Protein AF-W4J0N1-F1 (afdb_monomer)

Organism: Plasmodium falciparum (isolate Palo Alto / Uganda) (NCBI:txid57270)

Radius of gyration: 13.06 Å; Cα contacts (8 Å, |Δi|>4): 189; chains: 1; bounding box: 32×31×33 Å

Structure (mmCIF, N/CA/C/O backbone):
data_AF-W4J0N1-F1
#
_entry.id   AF-W4J0N1-F1
#
loop_
_atom_site.group_PDB
_atom_site.id
_atom_site.type_symbol
_atom_site.label_atom_id
_atom_site.label_alt_id
_atom_site.label_comp_id
_atom_site.label_asym_id
_atom_site.label_entity_id
_atom_site.label_seq_id
_atom_site.pdbx_PDB_ins_code
_atom_site.Cartn_x
_atom_site.Cartn_y
_atom_site.Cartn_z
_atom_site.occupancy
_atom_site.B_iso_or_equiv
_atom_site.auth_seq_id
_atom_site.auth_comp_id
_atom_site.auth_asym_id
_atom_site.auth_atom_id
_atom_site.pdbx_PDB_model_num
ATOM 1 N N . MET A 1 1 ? -18.974 -7.691 9.107 1.00 61.28 1 MET A N 1
ATOM 2 C CA . MET A 1 1 ? -18.093 -6.842 9.941 1.00 61.28 1 MET A CA 1
ATOM 3 C C . MET A 1 1 ? -18.042 -5.465 9.297 1.00 61.28 1 MET A C 1
ATOM 5 O O . MET A 1 1 ? -17.821 -5.406 8.094 1.00 61.28 1 MET A O 1
ATOM 9 N N . GLN A 1 2 ? -18.332 -4.398 10.039 1.00 73.94 2 GLN A N 1
ATOM 10 C CA . GLN A 1 2 ? -18.376 -3.033 9.506 1.00 73.94 2 GLN A CA 1
ATOM 11 C C . GLN A 1 2 ? -17.024 -2.355 9.762 1.00 73.94 2 GLN A C 1
ATOM 13 O O . GLN A 1 2 ? -16.573 -2.305 10.903 1.00 73.94 2 GLN A O 1
ATOM 18 N N . TYR A 1 3 ? -16.354 -1.884 8.709 1.00 83.06 3 TYR A N 1
ATOM 19 C CA . TYR A 1 3 ? -15.111 -1.117 8.840 1.00 83.06 3 TYR A CA 1
ATOM 20 C C . TYR A 1 3 ? -15.427 0.310 9.310 1.00 83.06 3 TYR A C 1
ATOM 22 O O . TYR A 1 3 ? -16.443 0.881 8.906 1.00 83.06 3 TYR A O 1
ATOM 30 N N . LYS A 1 4 ? -14.566 0.894 10.153 1.00 90.44 4 LYS A N 1
ATOM 31 C CA . LYS A 1 4 ? -14.700 2.292 10.586 1.00 90.44 4 LYS A CA 1
ATOM 32 C C . LYS A 1 4 ? -14.095 3.211 9.520 1.00 90.44 4 LYS A C 1
ATOM 34 O O . LYS A 1 4 ? -13.077 2.891 8.909 1.00 90.44 4 LYS A O 1
ATOM 39 N N . LYS A 1 5 ? -14.734 4.357 9.275 1.00 90.88 5 LYS A N 1
ATOM 40 C CA . LYS A 1 5 ? -14.235 5.355 8.321 1.00 90.88 5 LYS A CA 1
ATOM 41 C C . LYS A 1 5 ? -12.949 5.971 8.870 1.00 90.88 5 LYS A C 1
ATOM 43 O O . LYS A 1 5 ? -12.961 6.551 9.948 1.00 90.88 5 LYS A O 1
ATOM 48 N N . PHE A 1 6 ? -11.872 5.888 8.099 1.00 91.94 6 PHE A N 1
ATOM 49 C CA . PHE A 1 6 ? -10.565 6.426 8.457 1.00 91.94 6 PHE A CA 1
ATOM 50 C C . PHE A 1 6 ? -9.977 7.211 7.283 1.00 91.94 6 PHE A C 1
ATOM 52 O O . PHE A 1 6 ? -10.148 6.820 6.129 1.00 91.94 6 PHE A O 1
ATOM 59 N N . LYS A 1 7 ? -9.295 8.323 7.575 1.00 93.12 7 LYS A N 1
ATOM 60 C CA . LYS A 1 7 ? -8.562 9.130 6.593 1.00 93.12 7 LYS A CA 1
ATOM 61 C C . LYS A 1 7 ? -7.158 9.383 7.124 1.00 93.12 7 LYS A C 1
ATOM 63 O O . LYS A 1 7 ? -7.002 9.836 8.251 1.00 93.12 7 LYS A O 1
ATOM 68 N N . VAL A 1 8 ? -6.163 9.151 6.279 1.00 94.62 8 VAL A N 1
ATOM 69 C CA . VAL A 1 8 ? -4.752 9.402 6.576 1.00 94.62 8 VAL A CA 1
ATOM 70 C C . VAL A 1 8 ? -4.068 9.976 5.343 1.00 94.62 8 VAL A C 1
ATOM 72 O O . VAL A 1 8 ? -4.471 9.686 4.216 1.00 94.62 8 VAL A O 1
ATOM 75 N N . ASN A 1 9 ? -3.054 10.812 5.558 1.00 95.75 9 ASN A N 1
ATOM 76 C CA . ASN A 1 9 ? -2.157 11.267 4.506 1.00 95.75 9 ASN A CA 1
ATOM 77 C C . ASN A 1 9 ? -0.867 10.439 4.567 1.00 95.75 9 ASN A C 1
ATOM 79 O O . ASN A 1 9 ? -0.217 10.395 5.608 1.00 95.75 9 ASN A O 1
ATOM 83 N N . VAL A 1 10 ? -0.508 9.792 3.459 1.00 96.00 10 VAL A N 1
ATOM 84 C CA . VAL A 1 10 ? 0.733 9.008 3.326 1.00 96.00 10 VAL A CA 1
ATOM 85 C C . VAL A 1 10 ? 1.919 9.843 2.817 1.00 96.00 10 VAL A C 1
ATOM 87 O O . VAL A 1 10 ? 2.981 9.299 2.521 1.00 96.00 10 VAL A O 1
ATOM 90 N N . ASN A 1 11 ? 1.745 11.166 2.720 1.00 94.56 11 ASN A N 1
ATOM 91 C CA . ASN A 1 11 ? 2.744 12.169 2.335 1.00 94.56 11 ASN A CA 1
ATOM 92 C C . ASN A 1 11 ? 3.469 11.855 1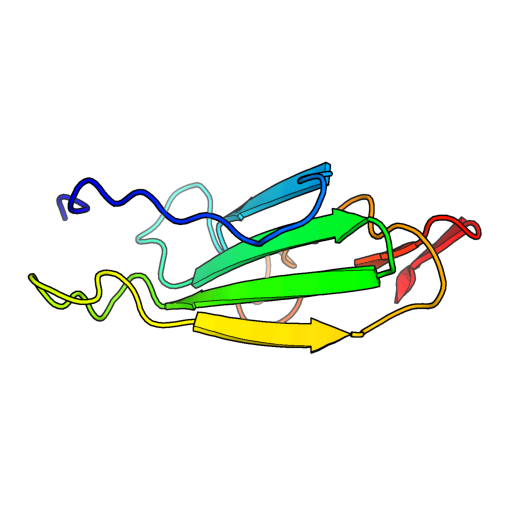.016 1.00 94.56 11 ASN A C 1
ATOM 94 O O . ASN A 1 11 ? 4.642 12.178 0.859 1.00 94.56 11 ASN A O 1
ATOM 98 N N . ASN A 1 12 ? 2.779 11.195 0.082 1.00 96.25 12 ASN A N 1
ATOM 99 C CA . ASN A 1 12 ? 3.279 10.892 -1.255 1.00 96.25 12 ASN A CA 1
ATOM 100 C C . ASN A 1 12 ? 2.110 10.595 -2.215 1.00 96.25 12 ASN A C 1
ATOM 102 O O . ASN A 1 12 ? 0.978 10.380 -1.772 1.00 96.25 12 ASN A O 1
ATOM 106 N N . GLY A 1 13 ? 2.373 10.570 -3.522 1.00 98.00 13 GLY A N 1
ATOM 107 C CA . GLY A 1 13 ? 1.389 10.201 -4.537 1.00 98.00 13 GLY A CA 1
ATOM 108 C C . GLY A 1 13 ? 1.005 8.727 -4.426 1.00 98.00 13 GLY A C 1
ATOM 109 O O . GLY A 1 13 ? 1.855 7.858 -4.603 1.00 98.00 13 GLY A O 1
ATOM 110 N N . VAL A 1 14 ? -0.266 8.447 -4.128 1.00 98.31 14 VAL A N 1
ATOM 111 C CA . VAL A 1 14 ? -0.821 7.084 -4.097 1.00 98.31 14 VAL A CA 1
ATOM 112 C C . VAL A 1 14 ? -0.959 6.561 -5.523 1.00 98.31 14 VAL A C 1
ATOM 114 O O . VAL A 1 14 ? -1.590 7.209 -6.356 1.00 98.31 14 VAL A O 1
ATOM 117 N N . CYS A 1 15 ? -0.401 5.384 -5.789 1.00 98.06 15 CYS A N 1
ATOM 118 C CA . CYS A 1 15 ? -0.444 4.736 -7.098 1.00 98.06 15 CYS A CA 1
ATOM 119 C C . CYS A 1 15 ? -1.521 3.651 -7.158 1.00 98.06 15 CYS A C 1
ATOM 121 O O . CYS A 1 15 ? -2.299 3.610 -8.108 1.00 98.06 15 CYS A O 1
ATOM 123 N N . ALA A 1 16 ? -1.603 2.801 -6.132 1.00 98.06 16 ALA A N 1
ATOM 124 C CA . ALA A 1 16 ? -2.614 1.754 -6.040 1.00 98.06 16 ALA A CA 1
ATOM 125 C C . ALA A 1 16 ? -2.947 1.407 -4.587 1.00 98.06 16 ALA A C 1
ATOM 127 O O . ALA A 1 16 ? -2.162 1.638 -3.667 1.00 98.06 16 ALA A O 1
ATOM 128 N N . VAL A 1 17 ? -4.129 0.817 -4.397 1.00 97.25 17 VAL A N 1
ATOM 129 C CA . VAL A 1 17 ? -4.599 0.303 -3.111 1.00 97.25 17 VAL A CA 1
ATOM 130 C C . VAL A 1 17 ? -5.154 -1.102 -3.313 1.00 97.25 17 VAL A C 1
ATOM 132 O O . VAL A 1 17 ? -6.062 -1.308 -4.120 1.00 97.25 17 VAL A O 1
ATOM 135 N N . ASN A 1 18 ? -4.631 -2.073 -2.569 1.00 96.81 18 ASN A N 1
ATOM 136 C CA . ASN A 1 18 ? -5.002 -3.477 -2.687 1.00 96.81 18 ASN A CA 1
ATOM 137 C C . ASN A 1 18 ? -5.416 -4.044 -1.326 1.00 96.81 18 ASN A C 1
ATOM 139 O O . ASN A 1 18 ? -4.695 -3.9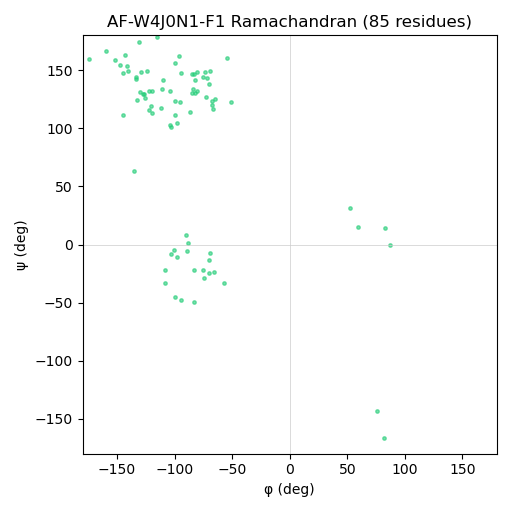21 -0.340 1.00 96.81 18 ASN A O 1
ATOM 143 N N . TYR A 1 19 ? -6.581 -4.690 -1.274 1.00 95.62 19 TYR A N 1
ATOM 144 C CA . TYR A 1 19 ? -6.977 -5.505 -0.127 1.00 95.62 19 TYR A CA 1
ATOM 145 C C . TYR A 1 19 ? -6.401 -6.909 -0.251 1.00 95.62 19 TYR A C 1
ATOM 147 O O . TYR A 1 19 ? -6.345 -7.460 -1.351 1.00 95.62 19 TYR A O 1
ATOM 155 N N . ASP A 1 20 ? -6.070 -7.511 0.888 1.00 95.19 20 ASP A N 1
ATOM 156 C CA . ASP A 1 20 ? -5.498 -8.855 0.917 1.00 95.19 20 ASP A CA 1
ATOM 157 C C . ASP A 1 20 ? -6.446 -9.957 0.436 1.00 95.19 20 ASP A C 1
ATOM 159 O O . ASP A 1 20 ? -5.997 -10.996 -0.042 1.00 95.19 20 ASP A O 1
ATOM 163 N N . ARG A 1 21 ? -7.762 -9.722 0.513 1.00 91.00 21 ARG A N 1
ATOM 164 C CA . ARG A 1 21 ? -8.795 -10.559 -0.107 1.00 91.00 21 ARG A CA 1
ATOM 165 C C . ARG A 1 21 ? -9.969 -9.725 -0.613 1.00 91.00 21 ARG A C 1
ATOM 167 O O . ARG A 1 21 ? -10.348 -8.718 -0.013 1.00 91.00 21 ARG A O 1
ATOM 174 N N . LYS A 1 22 ? -10.592 -10.179 -1.702 1.00 82.88 22 LYS A N 1
ATOM 175 C CA . LYS A 1 22 ? -11.780 -9.532 -2.281 1.00 82.88 22 LYS A CA 1
ATOM 176 C C . LYS A 1 22 ? -13.06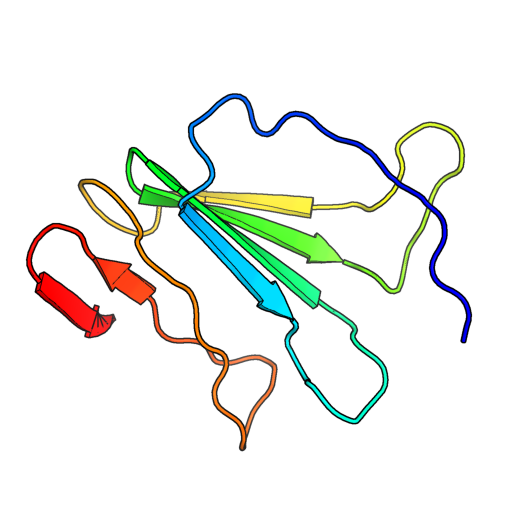3 -9.968 -1.571 1.00 82.88 22 LYS A C 1
ATOM 178 O O . LYS A 1 22 ? -13.796 -9.109 -1.074 1.00 82.88 22 LYS A O 1
ATOM 183 N N . ASP A 1 23 ? -13.240 -11.280 -1.415 1.00 85.00 23 ASP A 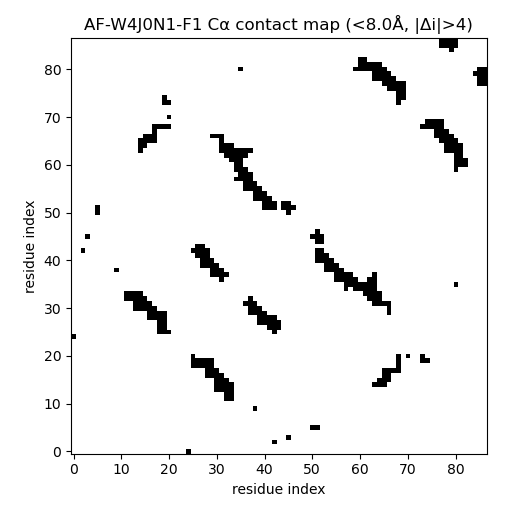N 1
ATOM 184 C CA . ASP A 1 23 ? -14.548 -11.885 -1.108 1.00 85.00 23 ASP A CA 1
ATOM 185 C C . ASP A 1 23 ? -14.725 -12.318 0.354 1.00 85.00 23 ASP A C 1
ATOM 187 O O . ASP A 1 23 ? -15.822 -12.661 0.782 1.00 85.00 23 ASP A O 1
ATOM 191 N N . THR A 1 24 ? -13.659 -12.279 1.156 1.00 85.56 24 THR A N 1
ATOM 192 C CA . THR A 1 24 ? -13.724 -12.591 2.591 1.00 85.56 24 THR A CA 1
ATOM 193 C C . THR A 1 24 ? -13.388 -11.369 3.439 1.00 85.56 24 THR A C 1
ATOM 195 O O . THR A 1 24 ? -13.039 -10.301 2.927 1.00 85.56 24 THR A O 1
ATOM 198 N N . LYS A 1 25 ? -13.449 -11.529 4.767 1.00 88.31 25 LYS A N 1
ATOM 199 C CA . LYS A 1 25 ? -12.967 -10.519 5.713 1.00 88.31 25 LYS A CA 1
ATOM 200 C C . LYS A 1 25 ? -11.533 -10.092 5.353 1.00 88.31 25 LYS A C 1
ATOM 202 O O . LYS A 1 25 ? -10.629 -10.928 5.278 1.00 88.31 25 LYS A O 1
ATOM 207 N N . LYS A 1 26 ? -11.359 -8.790 5.127 1.00 89.25 26 LYS A N 1
ATOM 208 C CA . LYS A 1 26 ? -10.076 -8.140 4.830 1.00 89.25 26 LYS A CA 1
ATOM 209 C C . LYS A 1 26 ? -9.345 -7.883 6.140 1.00 89.25 26 LYS A C 1
ATOM 211 O O . LYS A 1 26 ? -9.959 -7.321 7.049 1.00 89.25 26 LYS A O 1
ATOM 216 N N . ASN A 1 27 ? -8.076 -8.273 6.199 1.00 92.88 27 ASN A N 1
ATOM 217 C CA . ASN A 1 27 ? -7.214 -8.058 7.368 1.00 92.88 27 ASN A CA 1
ATOM 218 C C . ASN A 1 27 ? -6.163 -6.995 7.068 1.00 92.88 27 ASN A C 1
ATOM 220 O O . ASN A 1 27 ? -5.778 -6.250 7.961 1.00 92.88 27 ASN A O 1
ATOM 224 N N . LYS A 1 28 ? -5.706 -6.916 5.813 1.00 95.25 28 LYS A N 1
ATOM 225 C CA . LYS A 1 28 ? -4.682 -5.964 5.392 1.00 95.25 28 LYS A CA 1
ATOM 226 C C . LYS A 1 28 ? -5.120 -5.182 4.165 1.00 95.25 28 LYS A C 1
ATOM 228 O O . LYS A 1 28 ? -5.836 -5.697 3.300 1.00 95.25 28 LYS A O 1
ATOM 233 N N . LEU A 1 29 ? -4.649 -3.948 4.095 1.00 96.44 29 LEU A N 1
ATOM 234 C CA . LEU A 1 29 ? -4.680 -3.119 2.898 1.00 96.44 29 LEU A CA 1
ATOM 235 C C . LEU A 1 29 ? -3.270 -2.602 2.652 1.00 96.44 29 LEU A C 1
ATOM 237 O O . LEU A 1 29 ? -2.658 -2.061 3.568 1.00 96.44 29 LEU A O 1
ATOM 241 N N . ILE A 1 30 ? -2.772 -2.757 1.429 1.00 98.06 30 ILE A N 1
ATOM 242 C CA . ILE A 1 30 ? -1.507 -2.156 1.008 1.00 98.06 30 ILE A CA 1
ATOM 243 C C . ILE A 1 30 ? -1.812 -0.958 0.121 1.00 98.06 30 ILE A C 1
ATOM 245 O O . ILE A 1 30 ? -2.639 -1.039 -0.785 1.00 98.06 30 ILE A O 1
ATOM 249 N N . CYS A 1 31 ? -1.156 0.158 0.411 1.00 98.12 31 CYS A N 1
ATOM 250 C CA . CYS A 1 31 ? -1.136 1.357 -0.411 1.00 98.12 31 CYS A CA 1
ATOM 251 C C . CYS A 1 31 ? 0.276 1.520 -0.973 1.00 98.12 31 CYS A C 1
ATOM 253 O O . CYS A 1 31 ? 1.219 1.673 -0.197 1.00 98.12 31 CYS A O 1
ATOM 255 N N . SER A 1 32 ? 0.428 1.465 -2.295 1.00 98.25 32 SER A N 1
ATOM 256 C CA . SER A 1 32 ? 1.702 1.729 -2.964 1.00 98.25 32 SER A CA 1
ATOM 257 C C . SER A 1 32 ? 1.788 3.187 -3.398 1.00 98.25 32 SER A C 1
ATOM 259 O O . SER A 1 32 ? 0.773 3.810 -3.731 1.00 98.25 32 SER A O 1
ATOM 261 N N . THR A 1 33 ? 2.997 3.747 -3.393 1.00 98.38 33 THR A N 1
ATOM 262 C CA . THR A 1 33 ? 3.214 5.154 -3.739 1.00 98.38 33 THR A CA 1
ATOM 263 C C . THR A 1 33 ? 4.330 5.350 -4.760 1.00 98.38 33 THR A C 1
ATOM 265 O O . THR A 1 33 ? 5.094 4.435 -5.093 1.00 98.38 33 THR A O 1
ATOM 268 N N . LEU A 1 34 ? 4.484 6.600 -5.201 1.00 97.44 34 LEU A N 1
ATOM 269 C CA . LEU A 1 34 ? 5.724 7.070 -5.815 1.00 97.44 34 LEU A CA 1
ATOM 270 C C . LEU A 1 34 ? 6.920 6.799 -4.878 1.00 97.44 34 LEU A C 1
ATOM 272 O O . LEU A 1 34 ? 6.765 6.586 -3.669 1.00 97.44 34 LEU A O 1
ATOM 276 N N . GLU A 1 35 ? 8.123 6.789 -5.449 1.00 95.88 35 GLU A N 1
ATOM 277 C CA . GLU A 1 35 ? 9.394 6.567 -4.732 1.00 95.88 35 GLU A CA 1
ATOM 278 C C . GLU A 1 35 ? 9.516 5.223 -3.989 1.00 95.88 35 GLU A C 1
ATOM 280 O O . GLU A 1 35 ? 10.402 5.051 -3.147 1.00 95.88 35 GLU A O 1
ATOM 285 N N . GLY A 1 36 ? 8.640 4.269 -4.304 1.00 95.94 36 GLY A N 1
ATOM 286 C CA . GLY A 1 36 ? 8.839 2.859 -3.977 1.00 95.94 36 GLY A CA 1
ATOM 287 C C . GLY A 1 36 ? 8.437 2.507 -2.557 1.00 95.94 36 GLY A C 1
ATOM 288 O O . GLY A 1 36 ? 8.805 1.442 -2.061 1.00 95.94 36 GLY A O 1
ATOM 289 N N . ASN A 1 37 ? 7.697 3.400 -1.895 1.00 97.31 37 ASN A N 1
ATOM 290 C CA . ASN A 1 37 ? 7.146 3.127 -0.579 1.00 97.31 37 ASN A CA 1
ATOM 291 C C . ASN A 1 37 ? 5.838 2.339 -0.698 1.00 97.31 37 ASN A C 1
ATOM 293 O O . ASN A 1 37 ? 5.030 2.556 -1.607 1.00 97.31 37 ASN A O 1
ATOM 297 N N . ILE A 1 38 ? 5.614 1.474 0.283 1.00 97.81 38 ILE A N 1
ATOM 298 C CA . ILE A 1 38 ? 4.329 0.845 0.555 1.00 97.81 38 ILE A CA 1
ATOM 299 C C . ILE A 1 38 ? 3.916 1.117 1.999 1.00 97.81 38 ILE A C 1
ATOM 301 O O . ILE A 1 38 ? 4.757 1.253 2.887 1.00 97.81 38 ILE A O 1
ATOM 305 N N . TYR A 1 39 ? 2.610 1.188 2.224 1.00 98.00 39 TYR A N 1
ATOM 306 C CA . TYR A 1 39 ? 2.000 1.290 3.544 1.00 98.00 39 TYR A CA 1
ATOM 307 C C . TYR A 1 39 ? 1.083 0.092 3.751 1.00 98.00 39 TYR A C 1
ATOM 309 O O . TYR A 1 39 ? 0.123 -0.070 2.996 1.00 98.00 39 TYR A O 1
ATOM 317 N N . ILE A 1 40 ? 1.364 -0.734 4.758 1.00 97.44 40 ILE A N 1
ATOM 318 C CA . ILE A 1 40 ? 0.580 -1.936 5.065 1.00 97.44 40 ILE A CA 1
ATOM 319 C C . ILE A 1 40 ? -0.290 -1.650 6.285 1.00 97.44 40 ILE A C 1
ATOM 321 O O . ILE A 1 40 ? 0.189 -1.652 7.416 1.00 97.44 40 ILE A O 1
ATOM 325 N N . PHE A 1 41 ? -1.575 -1.401 6.057 1.00 97.00 41 PHE A N 1
ATOM 326 C CA . PHE A 1 41 ? -2.557 -1.131 7.103 1.00 97.00 41 PHE A CA 1
ATOM 327 C C . PHE A 1 41 ? -3.119 -2.431 7.672 1.00 97.00 41 PHE A C 1
ATOM 329 O O . PHE A 1 41 ? -3.599 -3.280 6.918 1.00 97.00 41 PHE A O 1
ATOM 336 N N . ASN A 1 42 ? -3.133 -2.552 8.999 1.00 95.62 42 ASN A N 1
ATOM 337 C CA . ASN A 1 42 ? -3.852 -3.603 9.711 1.00 95.62 42 ASN A CA 1
ATOM 338 C C . ASN A 1 42 ? -5.305 -3.162 9.944 1.00 95.62 42 ASN A C 1
ATOM 340 O O . ASN A 1 42 ? -5.572 -2.227 10.694 1.00 95.62 42 ASN A O 1
ATOM 344 N N . LEU A 1 43 ? -6.250 -3.849 9.305 1.00 94.62 43 LEU A N 1
ATOM 345 C CA . LEU A 1 43 ? -7.680 -3.538 9.345 1.00 94.62 43 LEU A CA 1
ATOM 346 C C . LEU A 1 43 ? -8.433 -4.232 10.488 1.00 94.62 43 LEU A C 1
ATOM 348 O O . LEU A 1 43 ? -9.624 -3.970 10.672 1.00 94.62 43 LEU A O 1
ATOM 352 N N . ASP A 1 44 ? -7.771 -5.111 11.244 1.00 91.19 44 ASP A N 1
ATOM 353 C CA . ASP A 1 44 ? -8.360 -5.785 12.406 1.00 91.19 44 ASP A CA 1
ATOM 354 C C . ASP A 1 44 ? -8.296 -4.927 13.678 1.00 91.19 44 ASP A C 1
ATOM 356 O O . ASP A 1 44 ? -9.096 -5.126 14.591 1.00 91.19 44 ASP A O 1
ATOM 360 N N . VAL A 1 45 ? -7.379 -3.956 13.735 1.00 89.62 45 VAL A N 1
ATOM 361 C CA . VAL A 1 45 ? -7.134 -3.129 14.923 1.00 89.62 45 VAL A CA 1
ATOM 362 C C . VAL A 1 45 ? -7.379 -1.660 14.599 1.00 89.62 45 VAL A C 1
ATOM 364 O O . VAL A 1 45 ? -6.636 -1.051 13.834 1.00 89.62 45 VAL A O 1
ATOM 367 N N . TYR A 1 46 ? -8.417 -1.085 15.206 1.00 94.00 46 TYR A N 1
ATOM 368 C CA . TYR A 1 46 ? -8.768 0.327 15.056 1.00 94.00 46 TYR A CA 1
ATOM 369 C C . TYR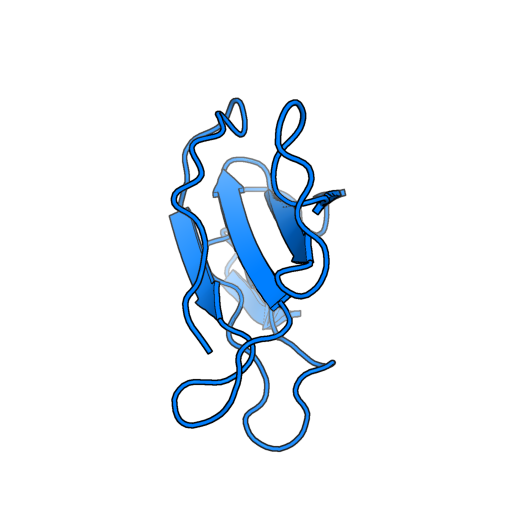 A 1 46 ? -8.725 1.054 16.400 1.00 94.00 46 TYR A C 1
ATOM 371 O O . TYR A 1 46 ? -9.340 0.607 17.369 1.00 94.00 46 TYR A O 1
AT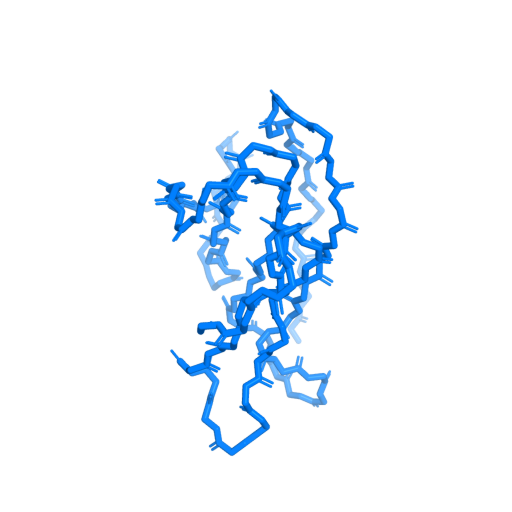OM 379 N N . ASN A 1 47 ? -8.077 2.216 16.427 1.00 94.06 47 ASN A N 1
ATOM 380 C CA . ASN A 1 47 ? -8.104 3.164 17.536 1.00 94.06 47 ASN A CA 1
ATOM 381 C C . ASN A 1 47 ? -8.891 4.427 17.144 1.00 94.06 47 ASN A C 1
ATOM 383 O O . ASN A 1 47 ? -8.786 4.902 16.019 1.00 94.06 47 ASN A O 1
ATOM 387 N N . GLU A 1 48 ? -9.676 4.999 18.056 1.00 93.81 48 GLU A N 1
ATOM 388 C CA . GLU A 1 48 ? -10.536 6.153 17.732 1.00 93.81 48 GLU A CA 1
ATOM 389 C C . GLU A 1 48 ? -9.776 7.454 17.475 1.00 93.81 48 GLU A C 1
ATOM 391 O O . GLU A 1 48 ? -10.268 8.304 16.738 1.00 93.81 48 GLU A O 1
ATOM 396 N N . VAL A 1 49 ? -8.573 7.579 18.033 1.00 92.00 49 VAL A N 1
ATOM 397 C CA . VAL A 1 49 ? -7.713 8.756 17.897 1.00 92.00 49 VAL A CA 1
ATOM 398 C C . VAL A 1 49 ? -6.718 8.571 16.751 1.00 92.00 49 VAL A C 1
ATOM 400 O O . VAL A 1 49 ? -6.580 9.457 15.912 1.00 92.00 49 VAL A O 1
ATOM 403 N N . SER A 1 50 ? -6.032 7.423 16.692 1.00 92.44 50 SER A N 1
ATOM 404 C CA . SER A 1 50 ? -4.964 7.171 15.710 1.00 92.44 50 SER A CA 1
ATOM 405 C C . SER A 1 50 ? -5.397 6.374 14.474 1.00 92.44 50 SER A C 1
ATOM 407 O O . SER A 1 50 ? -4.654 6.317 13.496 1.00 92.44 50 SER A O 1
ATOM 409 N N . GLY A 1 51 ? -6.600 5.799 14.476 1.00 95.56 51 GLY A N 1
ATOM 410 C CA . GLY A 1 51 ? -7.147 5.025 13.365 1.00 95.56 51 GLY A CA 1
ATOM 411 C C . GLY A 1 51 ? -6.558 3.624 13.225 1.00 95.56 51 GLY A C 1
ATOM 412 O O . GLY A 1 51 ? -6.319 2.935 14.217 1.00 95.56 51 GLY A O 1
ATOM 413 N N . TYR A 1 52 ? -6.381 3.178 11.979 1.00 96.25 52 TYR A N 1
ATOM 414 C CA . TYR A 1 52 ? -5.761 1.886 11.672 1.00 96.25 52 TYR A CA 1
ATOM 415 C C . TYR A 1 52 ? -4.239 1.990 11.757 1.00 96.25 52 TYR A C 1
ATOM 417 O O . TYR A 1 52 ? -3.641 2.896 11.171 1.00 96.25 52 TYR A O 1
ATOM 425 N N . SER A 1 53 ? -3.607 1.044 12.451 1.00 95.19 53 SER A N 1
ATOM 426 C CA . SER A 1 53 ? -2.147 0.957 12.490 1.00 95.19 53 SER A CA 1
ATOM 427 C C . SER A 1 53 ? -1.586 0.537 11.131 1.00 95.19 53 SER A C 1
ATOM 429 O O . SER A 1 53 ? -2.234 -0.189 10.371 1.00 95.19 53 SER A O 1
ATOM 431 N N . TYR A 1 54 ? -0.375 0.995 10.817 1.00 96.25 54 TYR A N 1
ATOM 432 C CA . TYR A 1 54 ? 0.313 0.620 9.588 1.00 96.25 54 TYR A CA 1
ATOM 433 C C . TYR A 1 54 ? 1.829 0.552 9.767 1.00 96.25 54 TYR A C 1
ATOM 435 O O . TYR A 1 54 ? 2.386 1.239 10.624 1.00 96.25 54 TYR A O 1
ATOM 443 N N . SER A 1 55 ? 2.488 -0.249 8.928 1.00 96.62 55 SER A N 1
ATOM 444 C CA . SER A 1 55 ? 3.929 -0.149 8.670 1.00 96.62 55 SER A CA 1
ATOM 445 C C . SER A 1 55 ? 4.179 0.605 7.365 1.00 96.62 55 SER A C 1
ATOM 447 O O . SER A 1 55 ? 3.304 0.663 6.497 1.00 96.62 55 SER A O 1
ATOM 449 N N . LYS A 1 56 ? 5.366 1.202 7.238 1.00 97.06 56 LYS A N 1
ATOM 450 C CA . LYS A 1 56 ? 5.844 1.840 6.013 1.00 97.06 56 LYS A CA 1
ATOM 451 C C . LYS A 1 56 ? 7.194 1.241 5.658 1.00 97.06 56 LYS A C 1
ATOM 453 O O . LYS A 1 56 ? 8.114 1.339 6.464 1.00 97.06 56 LYS A O 1
ATOM 458 N N . ASP A 1 57 ? 7.319 0.750 4.433 1.00 96.38 57 ASP A N 1
ATOM 459 C CA . ASP A 1 57 ? 8.548 0.144 3.929 1.00 96.38 57 ASP A CA 1
ATOM 460 C C . ASP A 1 57 ? 8.882 0.690 2.541 1.00 96.38 57 ASP A C 1
ATOM 462 O O . ASP A 1 57 ? 7.987 0.947 1.734 1.00 96.38 57 ASP A O 1
ATOM 466 N N . LYS A 1 58 ? 10.175 0.870 2.252 1.00 95.81 58 LYS A N 1
ATOM 467 C CA . LYS A 1 58 ? 10.667 1.179 0.905 1.00 95.81 58 LYS A CA 1
ATOM 468 C C . LYS A 1 58 ? 11.194 -0.103 0.279 1.00 95.81 58 LYS A C 1
ATOM 470 O O . LYS A 1 58 ? 12.201 -0.636 0.732 1.00 95.81 58 LYS A O 1
ATOM 475 N N . ILE A 1 59 ? 10.500 -0.586 -0.743 1.00 93.44 59 ILE A N 1
ATOM 476 C CA . ILE A 1 59 ? 10.682 -1.947 -1.267 1.00 93.44 59 ILE A CA 1
ATOM 477 C C . ILE A 1 59 ? 11.374 -1.992 -2.631 1.00 93.44 59 ILE A C 1
ATOM 479 O O . ILE A 1 59 ? 11.966 -3.007 -2.979 1.00 93.44 59 ILE A O 1
ATOM 483 N N . ILE A 1 60 ? 11.328 -0.897 -3.393 1.00 92.06 60 ILE A N 1
ATOM 484 C CA . ILE A 1 60 ? 11.915 -0.801 -4.734 1.00 92.06 60 ILE A CA 1
ATOM 485 C C . ILE A 1 60 ? 12.512 0.592 -4.977 1.00 92.06 60 ILE A C 1
ATOM 487 O O . ILE A 1 60 ? 12.197 1.558 -4.272 1.00 92.06 60 ILE A O 1
ATOM 491 N N . SER A 1 61 ? 13.365 0.707 -5.996 1.00 90.25 61 SER A N 1
ATOM 492 C CA . SER A 1 61 ? 13.799 2.000 -6.534 1.00 90.25 61 SER A CA 1
ATOM 493 C C . SER A 1 61 ? 12.761 2.519 -7.539 1.00 90.25 61 SER A C 1
ATOM 495 O O . SER A 1 61 ? 12.301 1.768 -8.393 1.00 90.25 61 SER A O 1
ATOM 497 N N . GLY A 1 62 ? 12.377 3.795 -7.454 1.00 94.38 62 GLY A N 1
ATOM 498 C CA . GLY A 1 62 ? 11.348 4.383 -8.328 1.00 94.38 62 GLY A CA 1
ATOM 499 C C . GLY A 1 62 ? 9.909 4.095 -7.881 1.00 94.38 62 GLY A C 1
ATOM 500 O O . GLY A 1 62 ? 9.677 3.712 -6.746 1.00 94.38 62 GLY A O 1
ATOM 501 N N . THR A 1 63 ? 8.918 4.348 -8.736 1.00 97.81 63 THR A N 1
ATOM 502 C CA . THR A 1 63 ? 7.483 4.243 -8.394 1.00 97.81 63 THR A CA 1
ATOM 503 C C . THR A 1 63 ? 7.022 2.798 -8.197 1.00 97.81 63 THR A C 1
ATOM 505 O O . THR A 1 63 ? 7.352 1.946 -9.015 1.00 97.81 63 THR A O 1
ATOM 508 N N . CYS A 1 64 ? 6.199 2.526 -7.175 1.00 97.88 64 CYS A N 1
ATOM 509 C CA . CYS A 1 64 ? 5.516 1.237 -7.023 1.00 97.88 64 CYS A CA 1
ATOM 510 C C . CYS A 1 64 ? 4.079 1.328 -7.550 1.00 97.88 64 CYS A C 1
ATOM 512 O O . CYS A 1 64 ? 3.189 1.891 -6.908 1.00 97.88 64 CYS A O 1
ATOM 514 N N . TRP A 1 65 ? 3.844 0.756 -8.728 1.00 97.94 65 TRP A N 1
ATOM 515 C CA . TRP A 1 65 ? 2.571 0.845 -9.444 1.00 97.94 65 TRP A CA 1
ATOM 516 C C . TRP A 1 65 ? 1.46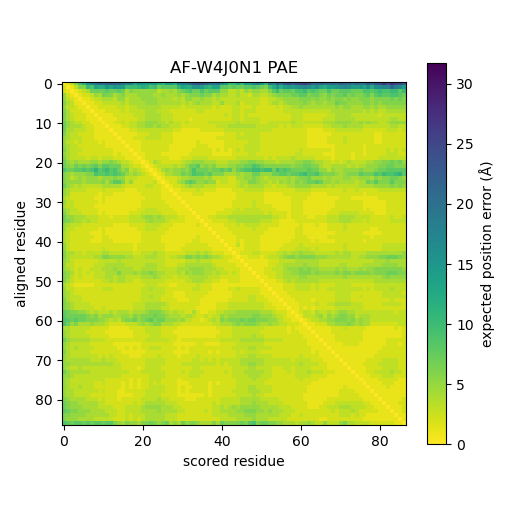7 -0.034 -8.866 1.00 97.94 65 TRP A C 1
ATOM 518 O O . TRP A 1 65 ? 0.293 0.248 -9.087 1.00 97.94 65 TRP A O 1
ATOM 528 N N . GLY A 1 66 ? 1.808 -1.083 -8.119 1.00 97.38 66 GLY A N 1
ATOM 529 C CA . GLY A 1 66 ? 0.805 -1.977 -7.557 1.00 97.38 66 GLY A CA 1
ATOM 530 C C . GLY A 1 66 ? 1.370 -3.033 -6.630 1.00 97.38 66 GLY A C 1
ATOM 531 O O . GLY A 1 66 ? 2.558 -3.351 -6.685 1.00 97.38 66 GLY A O 1
ATOM 532 N N . THR A 1 67 ? 0.485 -3.573 -5.788 1.00 97.56 67 THR A N 1
ATOM 533 C CA . THR A 1 67 ? 0.803 -4.634 -4.823 1.00 97.56 67 THR A CA 1
ATOM 534 C C . THR A 1 67 ? -0.259 -5.745 -4.820 1.00 97.56 67 THR A C 1
ATOM 536 O O . THR A 1 67 ? -0.997 -5.915 -3.845 1.00 97.56 67 THR A O 1
ATOM 539 N N . PRO A 1 68 ? -0.444 -6.480 -5.936 1.00 96.81 68 PRO A N 1
ATOM 540 C CA . PRO A 1 68 ? -1.436 -7.546 -5.990 1.00 96.81 68 PRO A CA 1
ATOM 541 C C . PRO A 1 68 ? -1.073 -8.683 -5.028 1.00 96.81 68 PRO A C 1
ATOM 543 O O . PRO A 1 68 ? 0.002 -9.275 -5.105 1.00 96.81 68 PRO A O 1
ATOM 546 N N . PHE A 1 69 ? -2.012 -9.022 -4.148 1.00 97.00 69 PHE A N 1
ATOM 547 C CA . PHE A 1 69 ? -1.907 -10.191 -3.283 1.00 97.00 69 PHE A CA 1
ATOM 548 C C . PHE A 1 69 ? -2.084 -11.488 -4.071 1.00 97.00 69 PHE A C 1
ATOM 550 O O . PHE A 1 69 ? -2.927 -11.567 -4.971 1.00 97.00 69 PHE A O 1
ATOM 557 N N . LEU A 1 70 ? -1.334 -12.521 -3.685 1.00 96.00 70 LEU A N 1
ATOM 558 C CA . LEU A 1 70 ? -1.486 -13.867 -4.216 1.00 96.00 70 LEU A CA 1
ATOM 559 C C . LEU A 1 70 ? -2.839 -14.439 -3.750 1.00 96.00 70 LEU A C 1
ATOM 561 O O . LEU A 1 70 ? -3.053 -14.585 -2.544 1.00 96.00 70 LEU A O 1
ATOM 565 N N . PRO A 1 71 ? -3.759 -14.817 -4.658 1.00 92.62 71 PRO A N 1
ATOM 566 C CA . PRO A 1 71 ? -5.076 -15.325 -4.263 1.00 92.62 71 PRO A CA 1
ATOM 567 C C . PRO A 1 71 ? -5.012 -16.547 -3.334 1.00 92.62 71 PRO A C 1
ATOM 569 O O . PRO A 1 71 ? -5.857 -16.707 -2.453 1.00 92.62 71 PRO A O 1
ATOM 572 N N . GLN A 1 72 ? -3.993 -17.391 -3.513 1.00 94.50 72 GLN A N 1
ATOM 573 C CA . GLN A 1 72 ? -3.759 -18.603 -2.731 1.00 94.50 72 GLN A CA 1
ATOM 574 C C . GLN A 1 72 ? -3.221 -18.307 -1.324 1.00 94.50 72 GLN A C 1
ATOM 576 O O . GLN A 1 72 ? -3.476 -19.084 -0.405 1.00 94.50 72 GLN A O 1
ATOM 581 N N . ASN A 1 73 ? -2.499 -17.198 -1.126 1.00 94.56 73 ASN A N 1
ATOM 582 C CA . ASN A 1 73 ? -1.914 -16.847 0.165 1.00 94.56 73 ASN A CA 1
ATOM 583 C C . ASN A 1 73 ? -1.931 -15.329 0.398 1.00 94.56 73 ASN A C 1
ATOM 585 O O . ASN A 1 73 ? -1.175 -14.579 -0.209 1.00 94.56 73 ASN A O 1
ATOM 589 N N . ARG A 1 74 ? -2.750 -14.897 1.362 1.00 92.88 74 ARG A N 1
ATOM 590 C CA . ARG A 1 74 ? -2.988 -13.482 1.703 1.00 92.88 74 ARG A CA 1
ATOM 591 C C . ARG A 1 74 ? -1.798 -12.767 2.356 1.00 92.88 74 ARG A C 1
ATOM 593 O O . ARG A 1 74 ? -1.895 -11.574 2.652 1.00 92.88 74 ARG A O 1
ATOM 600 N N . ASP A 1 75 ? -0.743 -13.501 2.678 1.00 94.12 75 ASP A N 1
ATOM 601 C CA . ASP A 1 75 ? 0.479 -12.962 3.277 1.00 94.12 75 ASP A CA 1
ATOM 602 C C . ASP A 1 75 ? 1.589 -12.783 2.235 1.00 94.12 75 ASP A C 1
ATOM 604 O O . ASP A 1 75 ? 2.629 -12.210 2.542 1.00 94.12 75 ASP A O 1
ATOM 608 N N . ILE A 1 76 ? 1.341 -13.210 0.991 1.00 96.06 76 ILE A N 1
ATOM 609 C CA . ILE A 1 76 ? 2.236 -13.029 -0.149 1.00 96.06 76 ILE A CA 1
ATOM 610 C C . ILE A 1 76 ? 1.592 -12.037 -1.117 1.00 96.06 76 ILE A C 1
ATOM 612 O O . ILE A 1 76 ? 0.411 -12.141 -1.454 1.00 96.06 76 ILE A O 1
ATOM 616 N N . PHE A 1 77 ? 2.375 -11.077 -1.586 1.00 96.69 77 PHE A N 1
ATOM 617 C CA . PHE A 1 77 ? 2.001 -10.140 -2.636 1.00 96.69 77 PHE A CA 1
ATOM 618 C C . PHE A 1 77 ? 3.213 -9.895 -3.530 1.00 96.69 77 PHE A C 1
ATOM 620 O O . PHE A 1 77 ? 4.344 -10.047 -3.080 1.00 96.69 77 PHE A O 1
ATOM 627 N N . ALA A 1 78 ? 2.959 -9.534 -4.782 1.00 97.44 78 ALA A N 1
ATOM 628 C CA . ALA A 1 78 ? 3.995 -9.052 -5.688 1.00 97.44 78 ALA A CA 1
ATOM 629 C C . ALA A 1 78 ? 4.005 -7.524 -5.688 1.00 97.44 78 ALA A C 1
ATOM 631 O O . ALA A 1 78 ? 3.022 -6.887 -5.312 1.00 97.44 78 ALA A O 1
ATOM 632 N N . THR A 1 79 ? 5.091 -6.933 -6.156 1.00 97.25 79 THR A N 1
ATOM 633 C CA . THR A 1 79 ? 5.297 -5.492 -6.268 1.00 97.25 79 THR A CA 1
ATOM 634 C C . THR A 1 79 ? 5.591 -5.161 -7.723 1.00 97.25 79 THR A C 1
ATOM 636 O O . THR A 1 79 ? 6.372 -5.845 -8.375 1.00 97.25 79 THR A O 1
ATOM 639 N N . LEU A 1 80 ? 4.911 -4.152 -8.270 1.00 97.56 80 LEU A N 1
ATOM 640 C CA . LEU A 1 80 ? 5.043 -3.772 -9.681 1.00 97.56 80 LEU A CA 1
ATOM 641 C C . LEU A 1 80 ? 5.908 -2.513 -9.784 1.00 97.56 80 LEU A C 1
ATOM 643 O O . LEU A 1 80 ? 5.434 -1.411 -9.493 1.00 97.56 80 LEU A O 1
ATOM 647 N N . GLY A 1 81 ? 7.181 -2.677 -10.135 1.00 97.38 81 GLY A N 1
ATOM 648 C CA . GLY A 1 81 ? 8.165 -1.602 -10.146 1.00 97.38 81 GLY A CA 1
ATOM 649 C C . GLY A 1 81 ? 8.107 -0.702 -11.374 1.00 97.38 81 GLY A C 1
ATOM 650 O O . GLY A 1 81 ? 7.761 -1.122 -12.476 1.00 97.38 81 GLY A O 1
ATOM 651 N N . GLY A 1 82 ? 8.450 0.573 -11.185 1.00 96.12 82 GLY A N 1
ATOM 652 C CA . GLY A 1 82 ? 8.507 1.568 -12.259 1.00 96.12 82 GLY A CA 1
ATOM 653 C C . GLY A 1 82 ? 9.652 1.360 -13.249 1.00 96.12 82 GLY A C 1
ATOM 654 O O . GLY A 1 82 ? 9.639 1.955 -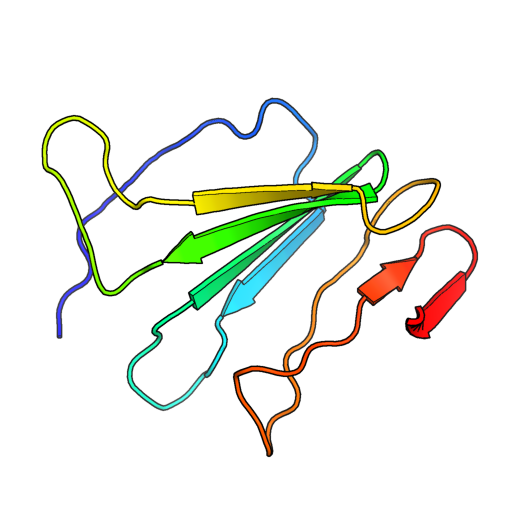14.320 1.00 96.12 82 GLY A O 1
ATOM 655 N N . ASP A 1 83 ? 10.605 0.502 -12.904 1.00 94.62 83 ASP A N 1
ATOM 656 C CA . ASP A 1 83 ? 11.686 0.011 -13.758 1.00 94.62 83 ASP A CA 1
ATOM 657 C C . ASP A 1 83 ? 11.301 -1.253 -14.554 1.00 94.62 83 ASP A C 1
ATOM 659 O O . ASP A 1 83 ? 12.121 -1.785 -15.299 1.00 94.62 83 ASP A O 1
ATOM 663 N N . GLY A 1 84 ? 10.059 -1.730 -14.414 1.00 94.50 84 GLY A N 1
ATOM 664 C CA . GLY A 1 84 ? 9.559 -2.941 -15.063 1.00 94.50 84 GLY A CA 1
ATOM 665 C C . GLY A 1 84 ? 9.813 -4.232 -14.282 1.00 94.50 84 GLY A C 1
ATOM 666 O O . GLY A 1 84 ? 9.390 -5.293 -14.743 1.00 94.50 84 GLY A O 1
ATOM 667 N N . ASN A 1 85 ? 10.456 -4.172 -13.110 1.00 95.62 85 ASN A N 1
ATOM 668 C CA . ASN A 1 85 ? 10.644 -5.350 -12.268 1.00 95.62 85 ASN A CA 1
ATOM 669 C C . ASN A 1 85 ? 9.345 -5.771 -11.571 1.00 95.62 85 ASN A C 1
ATOM 671 O O . ASN A 1 85 ? 8.504 -4.946 -11.205 1.00 95.62 85 ASN A O 1
ATOM 675 N N . VAL A 1 86 ? 9.218 -7.079 -11.349 1.00 96.62 86 VAL A N 1
ATOM 676 C CA . VAL A 1 86 ? 8.190 -7.672 -10.494 1.00 96.62 86 VAL A CA 1
ATOM 677 C C . VAL A 1 86 ? 8.892 -8.482 -9.416 1.00 96.62 86 VAL A C 1
ATOM 679 O O . VAL A 1 86 ? 9.569 -9.458 -9.739 1.00 96.62 86 VAL A O 1
ATOM 682 N N . THR A 1 87 ? 8.726 -8.064 -8.163 1.00 91.50 87 THR A N 1
ATOM 683 C CA . THR A 1 87 ? 9.352 -8.692 -6.987 1.00 91.50 87 THR A CA 1
ATOM 684 C C . THR A 1 87 ? 8.297 -9.131 -5.996 1.00 91.50 87 THR A C 1
ATOM 686 O O . THR A 1 87 ? 7.373 -8.319 -5.752 1.00 91.50 87 THR A O 1
#

Foldseek 3Di:
DDFDDDDDDPVFAWQDKDFLDDPDDTQWIWTWGFQQKIKIWGRVDADPVPGTDIDIDRDDGGGFNDWAHDNVDSVDTWTQHPVRDID

Mean predicted aligned error: 3.06 Å

Nearest PDB structures (foldseek):
  3i2n-assembly1_A  TM=9.695E-01  e=9.611E-06  Homo sapiens
  5ttw-asse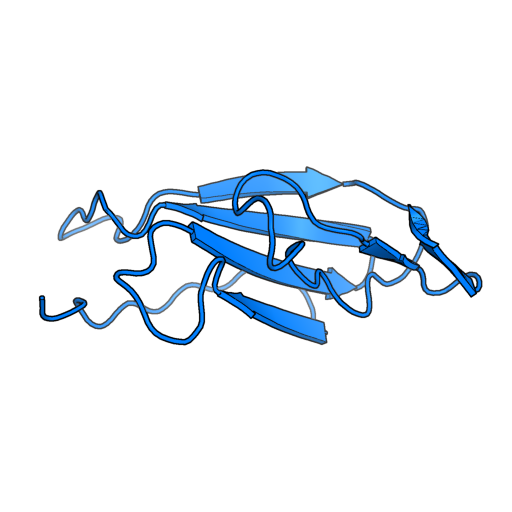mbly1_A  TM=8.238E-01  e=2.781E-01  Homo sapiens
  7sul-assembly1_D  TM=7.071E-01  e=1.432E+00  Homo sapiens
  8a0k-assembly4_D  TM=6.486E-01  e=2.760E+00  Trypanosoma brucei brucei
  7peq-assembly1_AJ  TM=5.130E-01  e=3.626E+00  Homo sapiens

InterPro domains:
  IPR015943 WD40/YVTN repeat-like-containing domain superfamily [G3DSA:2.130.10.10] (1-87)
  IPR036322 WD40-repeat-containing domain superfamily [SSF50978] (11-86)

Sequence (87 aa):
MQYKKFKVNVNNGVCAVNYDRKDTKKNKLICSTLEGNIYIFNLDVYNEVSGYSYSKDKIISGTCWGTPFLPQNRDIFATLGGDGNVT

pLDDT: mean 94.14, std 5.35, range [61.28, 98.38]

Secondary structure (DSSP, 8-state):
-PPPP-----SS-EEEEEES-SSS---EEEEEEGGGEEEEEEEEEEETTTEEEEEEEE-SSS-EEE-PEETTEEEEE--EETTS-B-

Solvent-accessible surface area (backbone atoms only — not comparable to full-atom values): 5138 Å² total; per-residue (Å²): 136,84,83,78,94,76,86,84,84,83,89,63,58,76,56,31,77,33,56,37,42,87,91,55,90,54,49,39,36,40,38,20,16,52,68,9,31,37,35,46,30,38,64,81,50,76,42,96,87,79,34,59,50,66,51,76,48,75,81,50,74,45,33,22,59,32,53,59,43,36,91,93,38,65,90,44,58,40,36,36,36,65,80,72,50,76,86